Protein AF-A0A433VSH5-F1 (afdb_monomer)

Solvent-accessible surface area (backbone atoms only — not comparable to full-atom values): 3950 Å² total; per-residue (Å²): 109,72,66,59,62,70,54,70,84,56,71,66,60,56,53,52,49,50,55,49,48,53,31,50,77,68,69,67,56,50,73,69,53,47,50,50,48,50,53,53,50,51,53,51,51,55,50,50,52,51,32,52,52,53,50,50,56,37,45,77,71,72,41,87,71,90,125

pLDDT: mean 76.94, std 10.07, range [49.91, 86.69]

Structure (mmCIF, N/CA/C/O backbone):
data_AF-A0A433VSH5-F1
#
_entry.id   AF-A0A433VSH5-F1
#
loop_
_atom_site.group_PDB
_atom_site.id
_atom_site.type_symbol
_atom_site.label_atom_id
_atom_site.label_alt_id
_atom_site.label_comp_id
_atom_site.label_asym_id
_atom_site.label_entity_id
_atom_site.label_seq_id
_atom_site.pdbx_PDB_ins_code
_atom_site.Cartn_x
_atom_site.Cartn_y
_atom_site.Cartn_z
_atom_site.occupancy
_atom_site.B_iso_or_equiv
_atom_site.auth_seq_id
_atom_site.auth_comp_id
_atom_site.auth_asym_id
_atom_site.auth_atom_id
_atom_site.pdbx_PDB_model_num
ATOM 1 N N . MET A 1 1 ? 14.944 5.351 -11.874 1.00 53.88 1 MET A N 1
ATOM 2 C CA . MET A 1 1 ? 14.042 4.290 -12.390 1.00 53.88 1 MET A CA 1
ATOM 3 C C . MET A 1 1 ? 14.322 2.941 -11.728 1.00 53.88 1 MET A C 1
ATOM 5 O O . MET A 1 1 ? 13.461 2.471 -11.003 1.00 53.88 1 MET A O 1
ATOM 9 N N . TRP A 1 2 ? 15.528 2.372 -11.844 1.00 56.47 2 TRP A N 1
ATOM 10 C CA . TRP A 1 2 ? 15.896 1.122 -11.147 1.00 56.47 2 TRP A CA 1
ATOM 11 C C . TRP A 1 2 ? 15.818 1.185 -9.610 1.00 56.47 2 TRP A C 1
ATOM 13 O O . TRP A 1 2 ? 15.367 0.233 -8.982 1.00 56.47 2 TRP A O 1
ATOM 23 N N . GLN A 1 3 ? 16.188 2.315 -8.999 1.00 56.81 3 GLN A N 1
ATOM 24 C CA . GLN A 1 3 ? 16.090 2.503 -7.543 1.00 56.81 3 GLN A CA 1
ATOM 25 C C . GLN A 1 3 ? 14.646 2.502 -7.025 1.00 56.81 3 GLN A C 1
ATOM 27 O O . GLN A 1 3 ? 14.413 2.030 -5.925 1.00 56.81 3 GLN A O 1
ATOM 32 N N . VAL A 1 4 ? 13.676 2.966 -7.821 1.00 59.31 4 VAL A N 1
ATOM 33 C CA . VAL A 1 4 ? 12.250 2.970 -7.443 1.00 59.31 4 VAL A CA 1
ATOM 34 C C . VAL A 1 4 ? 11.653 1.568 -7.587 1.00 59.31 4 VAL A C 1
ATOM 36 O O . VAL A 1 4 ? 10.934 1.114 -6.707 1.00 59.31 4 VAL A O 1
ATOM 39 N N . ALA A 1 5 ? 12.022 0.834 -8.645 1.00 55.91 5 ALA A N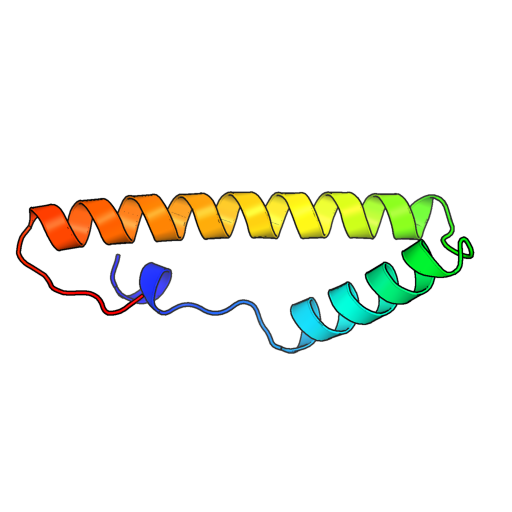 1
ATOM 40 C CA . ALA A 1 5 ? 11.619 -0.565 -8.818 1.00 55.91 5 ALA A CA 1
ATOM 41 C C . ALA A 1 5 ? 12.158 -1.476 -7.698 1.00 55.91 5 ALA A C 1
ATOM 43 O O . ALA A 1 5 ? 11.488 -2.418 -7.282 1.00 55.91 5 ALA A O 1
ATOM 44 N N . ARG A 1 6 ? 13.353 -1.174 -7.182 1.00 56.84 6 ARG A N 1
ATOM 45 C CA . ARG A 1 6 ? 14.013 -1.947 -6.122 1.00 56.84 6 ARG A CA 1
ATOM 46 C C . ARG A 1 6 ? 13.793 -1.379 -4.715 1.00 56.84 6 ARG A C 1
ATOM 48 O O . ARG A 1 6 ? 14.209 -2.001 -3.744 1.00 56.84 6 ARG A O 1
ATOM 55 N N . ALA A 1 7 ? 13.141 -0.224 -4.596 1.00 61.50 7 ALA A N 1
ATOM 56 C CA . ALA A 1 7 ? 12.760 0.325 -3.307 1.00 61.50 7 ALA A CA 1
ATOM 57 C C . ALA A 1 7 ? 11.672 -0.556 -2.678 1.00 61.50 7 ALA A C 1
ATOM 59 O O . ALA A 1 7 ? 10.706 -0.971 -3.337 1.00 61.50 7 ALA A O 1
ATOM 60 N N . SER A 1 8 ? 11.857 -0.823 -1.393 1.00 60.31 8 SER A N 1
ATOM 61 C CA . SER A 1 8 ? 10.867 -1.419 -0.507 1.00 60.31 8 SER A CA 1
ATOM 62 C C . SER A 1 8 ? 10.495 -0.363 0.523 1.00 60.31 8 SER A C 1
ATOM 64 O O . SER A 1 8 ? 11.373 0.374 0.979 1.00 60.31 8 SER A O 1
ATOM 66 N N . LYS A 1 9 ? 9.210 -0.280 0.883 1.00 64.50 9 LYS A N 1
ATOM 67 C CA . LYS A 1 9 ? 8.798 0.468 2.077 1.00 64.50 9 LYS A CA 1
ATOM 68 C C . LYS A 1 9 ? 9.579 -0.076 3.280 1.00 64.50 9 LYS A C 1
ATOM 70 O O . LYS A 1 9 ? 9.888 -1.268 3.344 1.00 64.50 9 LYS A O 1
ATOM 75 N N . THR A 1 10 ? 9.936 0.821 4.189 1.00 68.88 10 THR A N 1
ATOM 76 C CA . THR A 1 10 ? 10.638 0.512 5.435 1.00 68.88 10 THR A CA 1
ATOM 77 C C . THR A 1 10 ? 9.875 -0.552 6.218 1.00 68.88 10 THR A C 1
ATOM 79 O O . THR A 1 10 ? 8.652 -0.494 6.313 1.00 68.88 10 THR A O 1
ATOM 82 N N . THR A 1 11 ? 10.589 -1.522 6.795 1.00 69.50 11 THR A N 1
ATOM 83 C CA . THR A 1 11 ? 10.010 -2.616 7.601 1.00 69.50 11 THR A CA 1
ATOM 84 C C . THR A 1 11 ? 9.069 -2.096 8.694 1.00 69.50 11 THR A C 1
ATOM 86 O O . THR A 1 11 ? 8.050 -2.712 8.977 1.00 69.50 11 THR A O 1
ATOM 89 N N . GLN A 1 12 ? 9.371 -0.911 9.226 1.00 74.12 12 GLN A N 1
ATOM 90 C CA . GLN A 1 12 ? 8.573 -0.201 10.220 1.00 7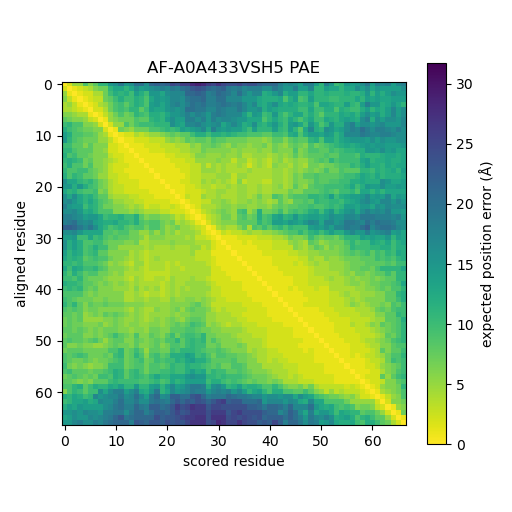4.12 12 GLN A CA 1
ATOM 91 C C . GLN A 1 12 ? 7.162 0.172 9.726 1.00 74.12 12 GLN A C 1
ATOM 93 O O . GLN A 1 12 ? 6.201 0.034 10.477 1.00 74.12 12 GLN A O 1
ATOM 98 N N . ASP A 1 13 ? 7.010 0.591 8.467 1.00 72.00 13 ASP A N 1
ATOM 99 C CA . ASP A 1 13 ? 5.708 0.957 7.891 1.00 72.00 13 ASP A CA 1
ATOM 100 C C . ASP A 1 13 ? 4.839 -0.290 7.678 1.00 72.00 13 ASP A C 1
ATOM 102 O O . ASP A 1 13 ? 3.628 -0.245 7.876 1.00 72.00 13 ASP A O 1
ATOM 106 N N . MET A 1 14 ? 5.460 -1.417 7.310 1.00 75.88 14 MET A N 1
ATOM 107 C CA . MET A 1 14 ? 4.782 -2.713 7.173 1.00 75.88 14 MET A CA 1
ATOM 108 C C . MET A 1 14 ? 4.333 -3.266 8.530 1.00 75.88 14 MET A C 1
ATOM 110 O O . MET A 1 14 ? 3.238 -3.809 8.648 1.00 75.88 14 MET A O 1
ATOM 114 N N . GLU A 1 15 ? 5.157 -3.111 9.564 1.00 80.81 15 GLU A N 1
ATOM 115 C CA . GLU A 1 15 ? 4.823 -3.528 10.927 1.00 80.81 15 GLU A CA 1
ATOM 116 C C . GLU A 1 15 ? 3.671 -2.687 11.497 1.00 80.81 15 GLU A C 1
ATOM 118 O O . GLU A 1 15 ? 2.687 -3.237 11.992 1.00 80.81 15 GLU A O 1
ATOM 123 N N . ARG A 1 16 ? 3.727 -1.361 11.311 1.00 80.31 16 ARG A N 1
ATOM 124 C CA . ARG A 1 16 ? 2.642 -0.428 11.656 1.00 80.31 16 ARG A CA 1
ATOM 125 C C . ARG A 1 16 ? 1.342 -0.774 10.925 1.00 80.31 16 ARG A C 1
ATOM 127 O O . ARG A 1 16 ? 0.281 -0.797 11.543 1.00 80.31 16 ARG A O 1
ATOM 134 N N . TYR A 1 17 ? 1.425 -1.086 9.631 1.00 81.06 17 TYR A N 1
ATOM 135 C CA . TYR A 1 17 ? 0.275 -1.513 8.834 1.00 81.06 17 TYR A CA 1
ATOM 136 C C . TYR A 1 17 ? -0.368 -2.788 9.380 1.00 81.06 17 TYR A C 1
ATOM 138 O O . TYR A 1 17 ? -1.587 -2.838 9.513 1.00 81.06 17 TYR A O 1
ATOM 146 N N . ASN A 1 18 ? 0.435 -3.798 9.728 1.00 81.25 18 ASN A N 1
ATOM 147 C CA . ASN A 1 18 ? -0.071 -5.060 10.269 1.00 81.25 18 ASN A CA 1
ATOM 148 C C . ASN A 1 18 ? -0.790 -4.865 11.609 1.00 81.25 18 ASN A C 1
ATOM 150 O O . ASN A 1 18 ? -1.866 -5.426 11.795 1.00 81.25 18 ASN A O 1
ATOM 154 N N . ILE A 1 19 ? -0.249 -4.025 12.498 1.00 84.75 19 ILE A N 1
ATOM 155 C CA . ILE A 1 19 ? -0.884 -3.692 13.784 1.00 84.75 19 ILE A CA 1
ATOM 156 C C . ILE A 1 19 ? -2.245 -3.017 13.558 1.00 84.75 19 ILE A C 1
ATOM 158 O O . ILE A 1 19 ? -3.247 -3.412 14.154 1.00 84.75 19 ILE A O 1
ATOM 162 N N . LEU A 1 20 ? -2.309 -2.032 12.656 1.00 83.94 20 LEU A N 1
ATOM 163 C CA . LEU A 1 20 ? -3.560 -1.345 12.320 1.00 83.94 20 LEU A CA 1
ATOM 164 C C . LEU A 1 20 ? -4.562 -2.274 11.615 1.00 83.94 20 LEU A C 1
ATOM 166 O O . LEU A 1 20 ? -5.769 -2.134 11.801 1.00 83.94 20 LEU A O 1
ATOM 170 N N . LEU A 1 21 ? -4.084 -3.235 10.820 1.00 83.88 21 LEU A N 1
ATOM 171 C CA . LEU A 1 21 ? -4.921 -4.225 10.143 1.00 83.88 21 LEU A CA 1
ATOM 172 C C . LEU A 1 21 ? -5.537 -5.223 11.134 1.00 83.88 21 LEU A C 1
ATOM 174 O O . LEU A 1 21 ? -6.717 -5.546 11.014 1.00 83.88 21 LEU A O 1
ATOM 178 N N . GLU A 1 22 ? -4.767 -5.662 12.129 1.00 84.38 22 GLU A N 1
ATOM 179 C CA . GLU A 1 22 ? -5.247 -6.512 13.223 1.00 84.38 22 GLU A CA 1
ATOM 180 C C . GLU A 1 22 ? -6.253 -5.760 14.110 1.00 84.38 22 GLU A C 1
ATOM 182 O O . GLU A 1 22 ? -7.322 -6.281 14.434 1.00 84.38 22 GLU A O 1
ATOM 187 N N . GLY A 1 23 ? -5.985 -4.486 14.414 1.00 82.44 23 GLY A N 1
ATOM 188 C CA . GLY A 1 23 ? -6.956 -3.606 15.072 1.00 82.44 23 GLY A CA 1
ATOM 189 C C . GLY A 1 23 ? -8.246 -3.435 14.259 1.00 82.44 23 GLY A C 1
ATOM 190 O O . GLY A 1 23 ? -9.339 -3.392 14.828 1.00 82.44 23 GLY A O 1
ATOM 191 N N . ASN A 1 24 ? -8.139 -3.385 12.924 1.00 80.88 24 ASN A N 1
ATOM 192 C CA . ASN A 1 24 ? -9.292 -3.304 12.025 1.00 80.88 24 ASN A CA 1
ATOM 193 C C . ASN A 1 24 ? -10.146 -4.569 12.081 1.00 80.88 24 ASN A C 1
ATOM 195 O O . ASN A 1 24 ? -11.359 -4.471 12.256 1.00 80.88 24 ASN A O 1
ATOM 199 N N . SER A 1 25 ? -9.525 -5.752 11.985 1.00 79.38 25 SER A N 1
ATOM 200 C CA . SER A 1 25 ? -10.264 -7.019 12.034 1.00 79.38 25 SER A CA 1
ATOM 201 C C . SER A 1 25 ? -10.952 -7.237 13.377 1.00 79.38 25 SER A C 1
ATOM 203 O O . SER A 1 25 ? -12.028 -7.826 13.427 1.00 79.38 25 SER A O 1
ATOM 205 N N . ASN A 1 26 ? -10.349 -6.733 14.453 1.00 83.88 26 ASN A N 1
ATOM 206 C CA . ASN A 1 26 ? -10.899 -6.819 15.801 1.00 83.88 26 ASN A CA 1
ATOM 207 C C . ASN A 1 26 ? -11.974 -5.753 16.082 1.00 83.88 26 ASN A C 1
ATOM 209 O O . ASN A 1 26 ? -12.620 -5.805 17.126 1.00 83.88 26 ASN A O 1
ATOM 213 N N . GLY A 1 27 ? -12.194 -4.804 15.162 1.00 78.44 27 GLY A N 1
ATOM 214 C CA . GLY A 1 27 ? -13.190 -3.739 15.310 1.00 78.44 27 GLY A CA 1
ATOM 215 C C . GLY A 1 27 ? -12.866 -2.737 16.423 1.00 78.44 27 GLY A C 1
ATOM 216 O O . GLY A 1 27 ? -13.760 -2.033 16.886 1.00 78.44 27 GLY A O 1
ATOM 217 N N . THR A 1 28 ? -11.607 -2.684 16.866 1.00 79.75 28 THR A N 1
ATOM 218 C CA . THR A 1 28 ? -11.140 -1.852 17.987 1.00 79.75 28 THR A CA 1
ATOM 219 C C . THR A 1 28 ? -10.452 -0.564 17.541 1.00 79.75 28 THR A C 1
ATOM 221 O O . THR A 1 28 ? -9.956 0.165 18.393 1.00 79.75 28 THR A O 1
ATOM 224 N N . LEU A 1 29 ? -10.400 -0.286 16.232 1.00 79.00 29 LEU A N 1
ATOM 225 C CA . LEU A 1 29 ? -9.770 0.928 15.709 1.00 79.00 29 LEU A CA 1
ATOM 226 C C . LEU A 1 29 ? -10.522 2.185 16.139 1.00 79.00 29 LEU A C 1
ATOM 228 O O . LEU A 1 29 ? -11.729 2.310 15.913 1.00 79.00 29 LEU A O 1
ATOM 232 N N . SER A 1 30 ? -9.767 3.153 16.647 1.00 81.06 30 SER A N 1
ATOM 233 C CA . SER A 1 30 ? -10.223 4.535 16.749 1.00 81.06 30 SER A CA 1
ATOM 234 C C . SER A 1 30 ? -10.338 5.174 15.362 1.00 81.06 30 SER A C 1
ATOM 236 O O . SER A 1 30 ? -9.716 4.728 14.392 1.00 81.06 30 SER A O 1
ATOM 238 N N . GLU A 1 31 ? -11.112 6.253 15.247 1.00 81.56 31 GLU A N 1
ATOM 239 C CA . GLU A 1 31 ? -11.261 6.970 13.973 1.00 81.56 31 GLU A CA 1
ATOM 240 C C . GLU A 1 31 ? -9.913 7.521 13.479 1.00 81.56 31 GLU A C 1
ATOM 242 O O . GLU A 1 31 ? -9.629 7.479 12.283 1.00 81.56 31 GLU A O 1
ATOM 247 N N . GLU A 1 32 ? -9.038 7.949 14.392 1.00 83.06 32 GLU A N 1
ATOM 248 C CA . GLU A 1 32 ? -7.683 8.410 14.077 1.00 83.06 32 GLU A CA 1
ATOM 249 C C . GLU A 1 32 ? -6.823 7.294 13.469 1.00 83.06 32 GLU A C 1
ATOM 251 O O . GLU A 1 32 ? -6.150 7.502 12.462 1.00 83.06 32 GLU A O 1
ATOM 256 N N . GLU A 1 33 ? -6.889 6.087 14.031 1.00 81.44 33 GLU A N 1
ATOM 257 C CA . GLU A 1 33 ? -6.142 4.924 13.546 1.00 81.44 33 GLU A CA 1
ATOM 258 C C . GLU A 1 33 ? -6.697 4.426 12.203 1.00 81.44 33 GLU A C 1
ATOM 260 O O . GLU A 1 33 ? -5.961 3.945 11.339 1.00 81.44 33 GLU A O 1
ATOM 265 N N . ARG A 1 34 ? -8.007 4.590 11.983 1.00 82.12 34 ARG A N 1
ATOM 266 C CA . ARG A 1 34 ? -8.654 4.291 10.704 1.00 82.12 34 ARG A CA 1
ATOM 267 C C . ARG A 1 34 ? -8.216 5.264 9.609 1.00 82.12 34 ARG A C 1
ATOM 269 O O . ARG A 1 34 ? -7.974 4.834 8.480 1.00 82.12 34 ARG A O 1
ATOM 276 N N . LEU A 1 35 ? -8.074 6.549 9.938 1.00 86.00 35 LEU A N 1
ATOM 277 C CA . LEU A 1 35 ? -7.512 7.556 9.036 1.00 86.00 35 LEU A CA 1
ATOM 278 C C . LEU A 1 35 ? -6.027 7.289 8.748 1.00 86.00 35 LEU A C 1
ATOM 280 O O . LEU A 1 35 ? -5.622 7.368 7.588 1.00 86.00 35 LEU A O 1
ATOM 284 N N . GLU A 1 36 ? -5.237 6.902 9.758 1.00 84.50 36 GLU A N 1
ATOM 285 C CA . GLU A 1 36 ? -3.834 6.487 9.586 1.00 84.50 36 GLU A CA 1
ATOM 286 C C . GLU A 1 36 ? -3.737 5.274 8.646 1.00 84.50 36 GLU A C 1
ATOM 288 O O . GLU A 1 36 ? -2.958 5.286 7.693 1.00 84.50 36 GLU A O 1
ATOM 293 N N . LEU A 1 37 ? -4.600 4.269 8.824 1.00 84.88 37 LEU A N 1
ATOM 294 C CA . LEU A 1 37 ? -4.667 3.097 7.951 1.00 84.88 37 LEU A CA 1
ATOM 295 C C . LEU A 1 37 ? -5.056 3.459 6.508 1.00 84.88 37 LEU A C 1
ATOM 297 O O . LEU A 1 37 ? -4.478 2.917 5.563 1.00 84.88 37 LEU A O 1
ATOM 301 N N . MET A 1 38 ? -6.020 4.366 6.313 1.00 85.56 38 MET A N 1
ATOM 302 C CA . MET A 1 38 ? -6.415 4.836 4.979 1.00 85.56 38 MET A CA 1
ATOM 303 C C . MET A 1 38 ? -5.286 5.602 4.286 1.00 85.56 38 MET A C 1
ATOM 305 O O . MET A 1 38 ? -5.021 5.353 3.109 1.00 85.56 38 MET A O 1
ATOM 309 N N . ALA A 1 39 ? -4.603 6.493 5.007 1.00 8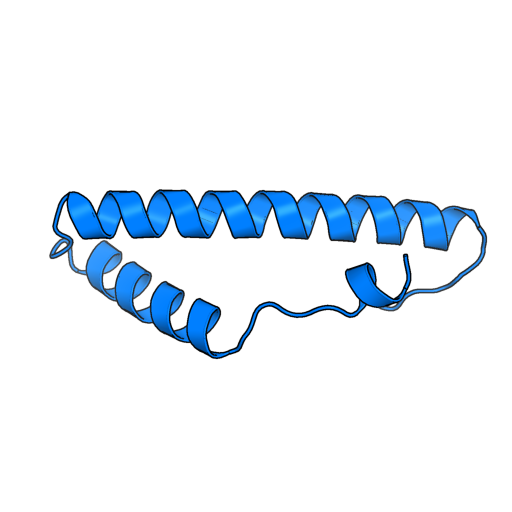6.62 39 ALA A N 1
ATOM 310 C CA . ALA A 1 39 ? -3.463 7.238 4.483 1.00 86.62 39 ALA A CA 1
ATOM 311 C C . ALA A 1 39 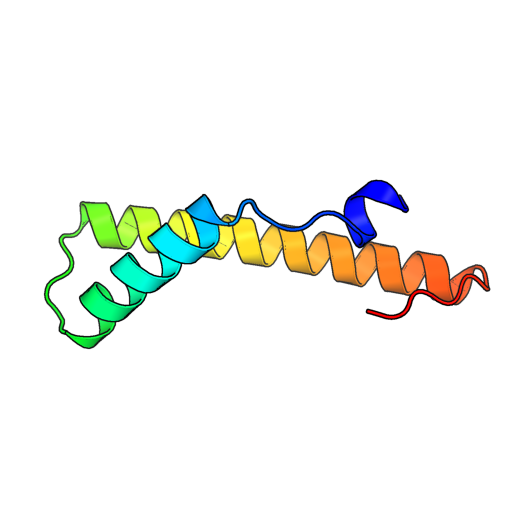? -2.323 6.291 4.089 1.00 86.62 39 ALA A C 1
ATOM 313 O O . ALA A 1 39 ? -1.821 6.350 2.966 1.00 86.62 39 ALA A O 1
ATOM 314 N N . LEU A 1 40 ? -1.985 5.347 4.971 1.00 84.06 40 LEU A N 1
ATOM 315 C CA . LEU A 1 40 ? -0.912 4.392 4.728 1.00 84.06 40 LEU A CA 1
ATOM 316 C C . LEU A 1 40 ? -1.236 3.475 3.542 1.00 84.06 40 LEU A C 1
ATOM 318 O O . LEU A 1 40 ? -0.373 3.219 2.702 1.00 84.06 40 LEU A O 1
ATOM 322 N N . ARG A 1 41 ? -2.497 3.047 3.407 1.00 84.38 41 ARG A N 1
ATOM 323 C CA . ARG A 1 41 ? -2.960 2.281 2.244 1.00 84.38 41 ARG A CA 1
ATOM 324 C C . ARG A 1 41 ? -2.862 3.084 0.950 1.00 84.38 41 ARG A C 1
ATOM 326 O O . ARG A 1 41 ? -2.353 2.567 -0.039 1.00 84.38 41 ARG A O 1
ATOM 333 N N . HIS A 1 42 ? -3.286 4.346 0.965 1.00 86.62 42 HIS A N 1
ATOM 334 C CA . HIS A 1 42 ? -3.206 5.218 -0.204 1.00 86.62 42 HIS A CA 1
ATOM 335 C C . HIS A 1 42 ? -1.758 5.427 -0.674 1.00 86.62 42 HIS A C 1
ATOM 337 O O . HIS A 1 42 ? -1.469 5.334 -1.868 1.00 86.62 42 HIS A O 1
ATOM 343 N N . GLU A 1 43 ? -0.828 5.641 0.260 1.00 84.50 43 GLU A N 1
ATOM 344 C CA . GLU A 1 43 ? 0.599 5.744 -0.055 1.00 84.50 43 GLU A CA 1
ATOM 345 C C . GLU A 1 43 ? 1.159 4.453 -0.658 1.00 84.50 43 GLU A C 1
ATOM 347 O O . GLU A 1 43 ? 1.919 4.498 -1.631 1.00 84.50 43 GLU A O 1
ATOM 352 N N . MET A 1 44 ? 0.792 3.297 -0.096 1.00 81.12 44 MET A N 1
ATOM 353 C CA . MET A 1 44 ? 1.235 2.004 -0.615 1.00 81.12 44 MET A CA 1
ATOM 354 C C . MET A 1 44 ? 0.683 1.738 -2.017 1.00 81.12 44 MET A C 1
ATOM 356 O O . MET A 1 44 ? 1.442 1.316 -2.890 1.00 81.12 44 MET A O 1
ATOM 360 N N . ASP A 1 45 ? -0.588 2.046 -2.267 1.00 84.50 45 ASP A N 1
ATOM 361 C CA . ASP A 1 45 ? -1.214 1.882 -3.580 1.00 84.50 45 ASP A CA 1
ATOM 362 C C . ASP A 1 45 ? -0.540 2.773 -4.637 1.00 84.50 45 ASP A C 1
ATOM 364 O O . ASP A 1 45 ? -0.183 2.299 -5.721 1.00 84.50 45 ASP A O 1
ATOM 368 N N . ALA A 1 46 ? -0.278 4.045 -4.312 1.00 86.69 46 ALA A N 1
ATOM 369 C CA . ALA A 1 46 ? 0.429 4.967 -5.201 1.00 86.69 46 ALA A CA 1
ATOM 370 C C . ALA A 1 46 ? 1.854 4.480 -5.520 1.00 86.69 46 ALA A C 1
ATOM 372 O O . ALA A 1 46 ? 2.303 4.521 -6.672 1.00 86.69 46 ALA A O 1
ATOM 373 N N . PHE A 1 47 ? 2.560 3.964 -4.512 1.00 81.81 47 PHE A N 1
ATOM 374 C 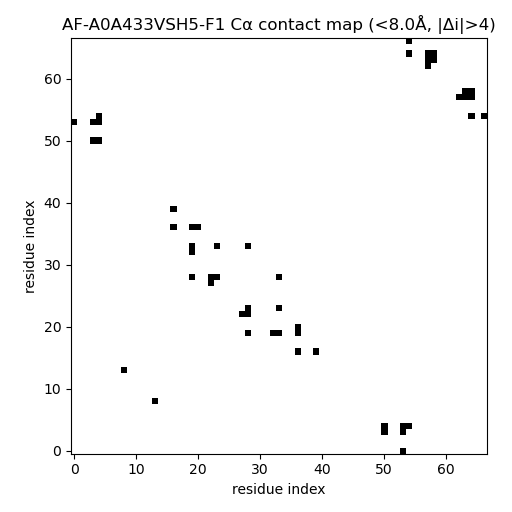CA . PHE A 1 47 ? 3.892 3.399 -4.685 1.00 81.81 47 PHE A CA 1
ATOM 375 C C . PHE A 1 47 ? 3.879 2.141 -5.564 1.00 81.81 47 PHE A C 1
ATOM 377 O O . PHE A 1 47 ? 4.702 2.018 -6.475 1.00 81.81 47 PHE A O 1
ATOM 384 N N . MET A 1 48 ? 2.923 1.233 -5.350 1.00 80.88 48 MET A N 1
ATOM 385 C CA . MET A 1 48 ? 2.767 0.018 -6.154 1.00 80.88 48 MET A CA 1
ATOM 386 C C . MET A 1 48 ? 2.407 0.339 -7.605 1.00 80.88 48 MET A C 1
ATOM 388 O O . MET A 1 48 ? 2.973 -0.266 -8.518 1.00 80.88 48 MET A O 1
ATOM 392 N N . LEU A 1 49 ? 1.555 1.341 -7.844 1.00 86.50 49 LEU A N 1
ATOM 393 C CA . LEU A 1 49 ? 1.233 1.812 -9.192 1.00 86.50 49 LEU A CA 1
ATOM 394 C C . LEU A 1 49 ? 2.471 2.392 -9.898 1.00 86.50 49 LEU A C 1
ATOM 396 O O . LEU A 1 49 ? 2.736 2.090 -11.066 1.00 86.50 49 LEU A O 1
ATOM 400 N N . CYS A 1 50 ? 3.279 3.177 -9.182 1.00 84.69 50 CYS A N 1
ATOM 401 C CA . CYS A 1 50 ? 4.548 3.696 -9.690 1.00 84.69 50 CYS A CA 1
ATOM 402 C C . CYS A 1 50 ? 5.534 2.558 -10.014 1.00 84.69 50 CYS A C 1
ATOM 404 O O . CYS A 1 50 ? 6.138 2.532 -11.087 1.00 84.69 50 CYS A O 1
ATOM 406 N N . LYS A 1 51 ? 5.654 1.550 -9.142 1.00 80.06 51 LYS A N 1
ATOM 407 C CA . LYS A 1 51 ? 6.502 0.377 -9.407 1.00 80.06 51 LYS A CA 1
ATOM 408 C C . LYS A 1 51 ? 6.021 -0.425 -10.610 1.00 80.06 51 LYS A C 1
ATOM 410 O O . LYS A 1 51 ? 6.845 -0.774 -11.451 1.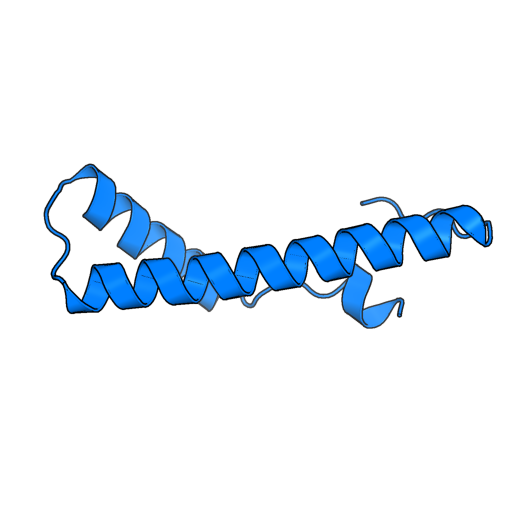00 80.06 51 LYS A O 1
ATOM 415 N N . ALA A 1 52 ? 4.720 -0.678 -10.725 1.00 83.25 52 ALA A N 1
ATOM 416 C CA . ALA A 1 52 ? 4.141 -1.412 -11.845 1.00 83.25 52 ALA A CA 1
ATOM 417 C C . ALA A 1 52 ? 4.375 -0.684 -13.177 1.00 83.25 52 ALA A C 1
ATOM 419 O O . ALA A 1 52 ? 4.840 -1.291 -14.141 1.00 83.25 52 ALA A O 1
ATOM 420 N N . THR A 1 53 ? 4.135 0.629 -13.225 1.00 83.00 53 THR A N 1
ATOM 421 C CA . THR A 1 53 ? 4.371 1.434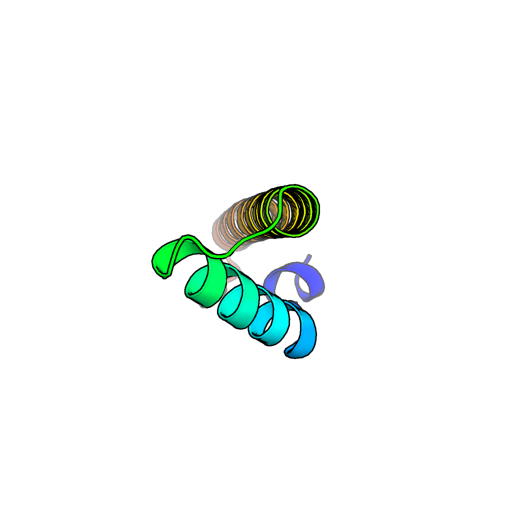 -14.436 1.00 83.00 53 THR A CA 1
ATOM 422 C C . THR A 1 53 ? 5.849 1.464 -14.824 1.00 83.00 53 THR A C 1
ATOM 424 O O . THR A 1 53 ? 6.183 1.246 -15.989 1.00 83.00 53 THR A O 1
ATOM 427 N N . VAL A 1 54 ? 6.756 1.645 -13.861 1.00 83.69 54 VAL A N 1
ATOM 428 C CA . VAL A 1 54 ? 8.207 1.602 -14.100 1.00 83.69 54 VAL A CA 1
ATOM 429 C C . VAL A 1 54 ? 8.667 0.212 -14.552 1.00 83.69 54 VAL A C 1
ATOM 431 O O . VAL A 1 54 ? 9.477 0.118 -15.475 1.00 83.69 54 VAL A O 1
ATOM 434 N N . ALA A 1 55 ? 8.141 -0.866 -13.964 1.00 80.94 55 ALA A N 1
ATOM 435 C CA . ALA A 1 55 ? 8.447 -2.238 -14.367 1.00 80.94 55 ALA A CA 1
ATOM 436 C C . ALA A 1 55 ? 7.993 -2.520 -15.808 1.00 80.94 55 ALA A C 1
ATOM 438 O O . ALA A 1 55 ? 8.759 -3.075 -16.597 1.00 80.94 55 ALA A O 1
ATOM 439 N N . VAL A 1 56 ? 6.791 -2.069 -16.186 1.00 83.94 56 VAL A N 1
ATOM 440 C CA . VAL A 1 56 ? 6.293 -2.155 -17.567 1.00 83.94 56 VAL A CA 1
ATOM 441 C C . VAL A 1 56 ? 7.208 -1.373 -18.510 1.00 83.94 56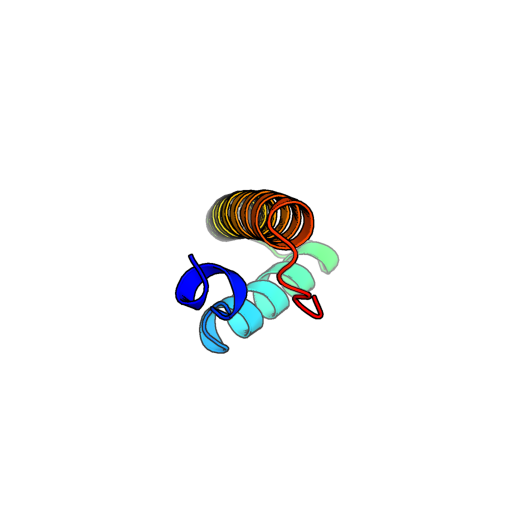 VAL A C 1
ATOM 443 O O . VAL A 1 56 ? 7.690 -1.938 -19.487 1.00 83.94 56 VAL A O 1
ATOM 446 N N . LEU A 1 57 ? 7.530 -0.113 -18.205 1.00 83.75 57 LEU A N 1
ATOM 447 C CA . LEU A 1 57 ? 8.421 0.704 -19.040 1.00 83.75 57 LEU A CA 1
ATOM 448 C C . LEU A 1 57 ? 9.805 0.069 -19.231 1.00 83.75 57 LEU A C 1
ATOM 450 O O . LEU A 1 57 ? 10.370 0.123 -20.324 1.00 83.75 57 LEU A O 1
ATOM 454 N N . LEU A 1 58 ? 10.354 -0.546 -18.184 1.00 79.50 58 LEU A N 1
ATOM 455 C CA . LEU A 1 58 ? 11.657 -1.202 -18.245 1.00 79.50 58 LEU A CA 1
ATOM 456 C C . LEU A 1 58 ? 11.597 -2.499 -19.061 1.00 79.50 58 LEU A C 1
ATOM 458 O O . LEU A 1 58 ? 12.467 -2.706 -19.909 1.00 79.50 58 LEU A O 1
ATOM 462 N N . ARG A 1 59 ? 10.526 -3.290 -18.922 1.00 79.31 59 ARG A N 1
ATOM 463 C CA . ARG A 1 59 ? 10.273 -4.470 -19.762 1.00 79.31 59 ARG A CA 1
ATOM 464 C C . ARG A 1 59 ? 10.163 -4.107 -21.242 1.00 79.31 59 ARG A C 1
ATOM 466 O O . ARG A 1 59 ? 10.777 -4.766 -22.075 1.00 79.31 59 ARG A O 1
ATOM 473 N N . TRP A 1 60 ? 9.433 -3.040 -21.570 1.00 80.44 60 TRP A N 1
ATOM 474 C CA . TRP A 1 60 ? 9.304 -2.542 -22.947 1.00 80.44 60 TRP A CA 1
ATOM 475 C C . TRP A 1 60 ? 10.639 -2.073 -23.544 1.00 80.44 60 TRP A C 1
ATOM 477 O O . TRP A 1 60 ? 10.831 -2.161 -24.752 1.00 80.44 60 TRP A O 1
ATOM 487 N N . ARG A 1 61 ? 11.590 -1.627 -22.714 1.00 82.56 61 ARG A N 1
ATOM 488 C CA . ARG A 1 61 ? 12.957 -1.269 -23.133 1.00 82.56 61 ARG A CA 1
ATOM 489 C C . ARG A 1 61 ? 13.928 -2.456 -23.191 1.00 82.56 61 ARG A C 1
ATOM 491 O O . ARG A 1 61 ? 15.119 -2.246 -23.390 1.00 82.56 61 ARG A O 1
ATOM 498 N N . GLY A 1 62 ? 13.445 -3.687 -23.011 1.00 80.94 62 GLY A N 1
ATOM 499 C CA . GLY A 1 62 ? 14.275 -4.895 -23.033 1.00 80.94 62 GLY A CA 1
ATOM 500 C C . GLY A 1 62 ? 15.026 -5.173 -21.726 1.00 80.94 62 GLY A C 1
ATOM 501 O O . GLY A 1 62 ? 15.852 -6.081 -21.680 1.00 80.94 62 GLY A O 1
ATOM 502 N N . HIS A 1 63 ? 14.742 -4.435 -20.648 1.00 71.00 63 HIS A N 1
ATOM 503 C CA . HIS A 1 63 ? 15.284 -4.729 -19.324 1.00 71.00 63 HIS A CA 1
ATOM 504 C C . HIS A 1 63 ? 14.349 -5.690 -18.584 1.00 71.00 63 HIS A C 1
ATOM 506 O O . HIS A 1 63 ? 13.215 -5.341 -18.257 1.00 71.00 63 HIS A O 1
ATOM 512 N N . ASN A 1 64 ? 14.823 -6.906 -18.307 1.00 61.66 64 ASN A N 1
ATOM 513 C CA . ASN A 1 64 ? 14.059 -7.888 -17.546 1.00 61.66 64 ASN A CA 1
ATOM 514 C C . ASN A 1 64 ? 14.202 -7.589 -16.050 1.00 61.66 64 ASN A C 1
ATOM 516 O O . ASN A 1 64 ? 15.254 -7.822 -15.456 1.00 61.66 64 ASN A O 1
ATOM 520 N N . ILE A 1 65 ? 13.159 -7.017 -15.457 1.00 6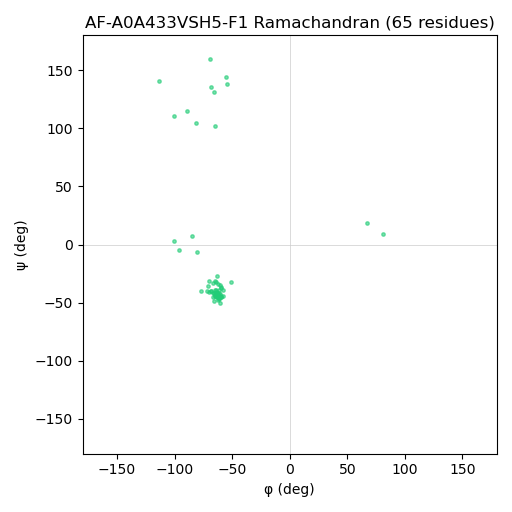1.12 65 ILE A N 1
ATOM 521 C CA . ILE A 1 65 ? 13.090 -6.794 -14.016 1.00 61.12 65 ILE A CA 1
ATOM 522 C C . ILE A 1 65 ? 12.217 -7.902 -13.463 1.00 61.12 65 ILE A C 1
ATOM 524 O O . ILE A 1 65 ? 11.022 -7.933 -13.743 1.00 61.12 65 ILE A O 1
ATOM 528 N N . GLN A 1 66 ? 12.825 -8.825 -12.718 1.00 56.97 66 GLN A N 1
ATOM 529 C CA . GLN A 1 66 ? 12.071 -9.732 -11.863 1.00 56.97 66 GLN A CA 1
ATOM 530 C C . GLN A 1 66 ? 11.404 -8.880 -10.782 1.00 56.97 66 GLN A C 1
ATOM 532 O O . GLN A 1 66 ? 12.073 -8.365 -9.886 1.00 56.97 66 GLN A O 1
ATOM 537 N N . THR A 1 67 ? 10.109 -8.644 -10.971 1.00 49.91 67 THR A N 1
ATOM 538 C CA . THR A 1 67 ? 9.177 -8.208 -9.927 1.00 49.91 67 THR A CA 1
ATOM 539 C C . THR A 1 67 ? 9.024 -9.279 -8.869 1.00 49.91 67 THR A C 1
ATOM 541 O O . THR A 1 67 ? 8.925 -10.459 -9.276 1.00 49.91 67 THR A O 1
#

Nearest PDB structures (foldseek):
  6r1m-assembly1_B  TM=6.977E-01  e=1.444E+00  Escherichia coli
  7rye-assembly1_B  TM=8.073E-01  e=5.325E+00  Salmonella enterica subsp. enterica serovar Typhimurium
  2qqy-assembly1_A  TM=5.891E-01  e=6.913E+00  Bacillus anthracis str. Ames

Foldseek 3Di:
DVCLLPDDPDPVLVVLLVVLVVCVVVVNDDPVSVVVNVVSVVVVVVSVVVNVVVCVVCVVVVHHDDD

Secondary structure (DSSP, 8-state):
-HHHHH----HHHHHHHHHHHHHHHTT---HHHHHHHHHHHHHHHHHHHHHHHHHHHHHHTT-----

Radius of gyration: 15.38 Å; Cα contacts (8 Å, |Δi|>4): 26; chains: 1; bounding box: 29×18×41 Å

Sequence (67 aa):
MWQVARASKTTQDMERYNILLEGNSNGTLSEEERLELMALRHEMDAFMLCKATVAVLLRWRGHNIQT

Organism: NCBI:txid232991

Mean predicted aligned error: 8.46 Å